Protein AF-F4L090-F1 (afdb_monomer)

Secondary structure (DSSP, 8-state):
-HHHHHHHHHHHTTTSSPPPPHHHHHIIIIIHHHHHHTTPPPPTTEEEEEEEEEEE--S-TTTT--EEEEEEEEEETT-SS-SEEEEEEEETT--PPEEEEEPPTT--HHHHHHHHHHHHT--HHHHHHHHHHHHHHHHHHHH--

Radius of gyration: 14.83 Å; Cα contacts (8 Å, |Δi|>4): 233; chains: 1; bounding box: 40×28×35 Å

Organism: Haliscomenobacter hydrossis (strain ATCC 27775 / DSM 1100 / LMG 10767 / O) (NCBI:txid760192)

Mean predicted aligned error: 6.01 Å

Foldseek 3Di:
DLVVLLVVLLQLVQPFAAAADPVNQCCQQPVVVVCVVVVHDDDPQKDKDWQDKDKDQLDDPVPSKIKIKTWIFIPRPPDPGGNWIWIWIDIPPDPDIGIGTRGRPPYDVVNVVVRVVVVVPDDPSVSVVSSVGSVVSSVVVVVVD

Nearest PDB structures (foldseek):
  5fgw-assembly1_A  TM=7.739E-01  e=6.586E-01  Streptococcus pyogenes
  2f41-assembly2_D  TM=4.281E-01  e=3.287E+00  Bacillus subtilis
  3rcb-assembly1_A  TM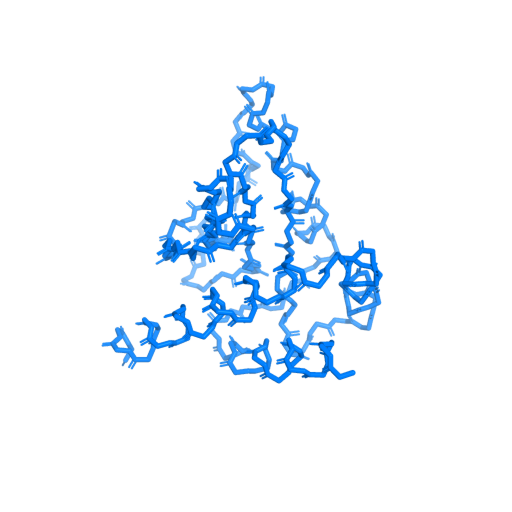=2.776E-01  e=3.287E+00  Actinomadura kijaniata
  3rbv-assembly1_A  TM=2.128E-01  e=3.488E+00  Actinomadura kijaniata

Sequence (145 aa):
MKQIMILVMVMAFGAVYSQTTVEEYNYVTKGYKIQVESGLDMKKGYRLVDLCESSAEGGSALLNRKATMTFKGLYKELDKSPCAVMVIYHETGFLDKMYLCIPHWNSKKEIWDLYAGQLEGMSESVAKSLVWGLSKSASFFAQNN

pLDDT: mean 83.68, std 10.64, range [50.03, 94.69]

Structure (mmCIF, N/CA/C/O backbone):
data_AF-F4L090-F1
#
_entry.id   AF-F4L090-F1
#
loop_
_atom_site.group_PDB
_atom_site.id
_atom_site.type_symbol
_atom_site.label_atom_id
_atom_site.label_alt_id
_atom_site.label_comp_id
_atom_site.label_asym_id
_atom_site.label_entity_id
_atom_site.label_seq_id
_atom_site.pdbx_PDB_ins_code
_atom_site.Cartn_x
_atom_site.Cartn_y
_atom_site.Cartn_z
_atom_site.occupancy
_atom_site.B_iso_or_equiv
_atom_site.auth_seq_id
_atom_site.auth_comp_id
_atom_site.auth_asym_id
_atom_site.auth_atom_id
_atom_site.pdbx_PDB_model_num
ATOM 1 N N . MET A 1 1 ? 14.528 -15.836 1.728 1.00 61.16 1 MET A N 1
ATOM 2 C CA . MET A 1 1 ? 15.260 -14.706 2.354 1.00 61.16 1 MET A CA 1
ATOM 3 C C . MET A 1 1 ? 14.574 -13.355 2.132 1.00 61.16 1 MET A C 1
ATOM 5 O O . MET A 1 1 ? 14.252 -12.718 3.124 1.00 61.16 1 MET A O 1
ATOM 9 N N . LYS A 1 2 ? 14.260 -12.939 0.889 1.00 72.56 2 LYS A N 1
ATOM 10 C CA . LYS A 1 2 ? 13.616 -11.632 0.602 1.00 72.56 2 LYS A CA 1
ATOM 11 C C . LYS A 1 2 ? 12.313 -11.344 1.378 1.00 72.56 2 LYS A C 1
ATOM 13 O O . LYS A 1 2 ? 12.155 -10.251 1.904 1.00 72.56 2 LYS A O 1
ATOM 18 N N . GLN A 1 3 ? 11.419 -12.328 1.519 1.00 73.88 3 GLN A N 1
ATOM 19 C CA . GLN A 1 3 ? 10.150 -12.147 2.243 1.00 73.88 3 GLN A CA 1
ATOM 20 C C . GLN A 1 3 ? 10.331 -11.960 3.757 1.00 73.88 3 GLN A C 1
ATOM 22 O O . GLN A 1 3 ? 9.606 -11.179 4.361 1.00 73.88 3 GLN A O 1
ATOM 27 N N . ILE A 1 4 ? 11.339 -12.606 4.357 1.00 77.06 4 ILE A N 1
ATOM 28 C CA . ILE A 1 4 ? 11.630 -12.473 5.794 1.00 77.06 4 ILE A CA 1
ATOM 29 C C . ILE A 1 4 ? 12.070 -11.037 6.110 1.00 77.06 4 ILE A C 1
ATOM 31 O O . ILE A 1 4 ? 11.597 -10.457 7.081 1.00 77.06 4 ILE A O 1
ATOM 35 N N . MET A 1 5 ? 12.909 -10.425 5.265 1.00 76.81 5 MET A N 1
ATOM 36 C CA . MET A 1 5 ? 13.310 -9.022 5.442 1.00 76.81 5 MET A CA 1
ATOM 37 C C . MET A 1 5 ? 12.130 -8.052 5.332 1.00 76.81 5 MET A C 1
ATOM 39 O O . MET A 1 5 ? 12.026 -7.135 6.140 1.00 76.81 5 MET A O 1
ATOM 43 N N . ILE A 1 6 ? 11.236 -8.255 4.357 1.00 78.81 6 ILE A N 1
ATOM 44 C CA . ILE A 1 6 ? 10.034 -7.420 4.207 1.00 78.81 6 ILE A CA 1
ATOM 45 C C . ILE A 1 6 ? 9.153 -7.545 5.453 1.00 78.81 6 ILE A C 1
ATOM 47 O O . ILE A 1 6 ? 8.736 -6.531 6.000 1.00 78.81 6 ILE A O 1
ATOM 51 N N . LEU A 1 7 ? 8.928 -8.765 5.944 1.00 79.62 7 LEU A N 1
ATOM 52 C CA . LEU A 1 7 ? 8.120 -9.011 7.136 1.00 79.62 7 LEU A CA 1
ATOM 53 C C . LEU A 1 7 ? 8.701 -8.321 8.384 1.00 79.62 7 LEU A C 1
ATOM 55 O O . LEU A 1 7 ? 7.960 -7.679 9.124 1.00 79.62 7 LEU A O 1
ATOM 59 N N . VAL A 1 8 ? 10.022 -8.386 8.584 1.00 79.12 8 VAL A N 1
ATOM 60 C CA . V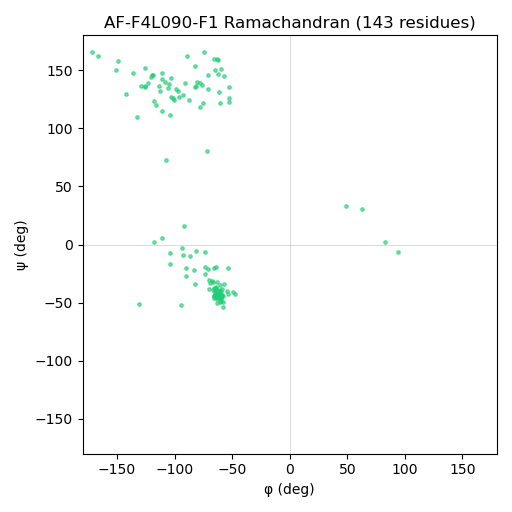AL A 1 8 ? 10.710 -7.666 9.673 1.00 79.12 8 VAL A CA 1
ATOM 61 C C . VAL A 1 8 ? 10.497 -6.155 9.560 1.00 79.12 8 VAL A C 1
ATOM 63 O O . VAL A 1 8 ? 10.173 -5.510 10.555 1.00 79.12 8 VAL A O 1
ATOM 66 N N . MET A 1 9 ? 10.613 -5.595 8.353 1.00 77.69 9 MET A N 1
ATOM 67 C CA . MET A 1 9 ? 10.376 -4.167 8.129 1.00 77.69 9 MET A CA 1
ATOM 68 C C . MET A 1 9 ? 8.918 -3.784 8.394 1.00 77.69 9 MET A C 1
ATOM 70 O O . MET A 1 9 ? 8.672 -2.791 9.063 1.00 77.69 9 MET A O 1
ATOM 74 N N . VAL A 1 10 ? 7.946 -4.581 7.947 1.00 77.12 10 VAL A N 1
ATOM 75 C CA . VAL A 1 10 ? 6.515 -4.331 8.193 1.00 77.12 10 VAL A CA 1
ATOM 76 C C . VAL A 1 10 ? 6.182 -4.340 9.685 1.00 77.12 10 VAL A C 1
ATOM 78 O O . VAL A 1 10 ? 5.430 -3.484 10.147 1.00 77.12 10 VAL A O 1
ATOM 81 N N . MET A 1 11 ? 6.766 -5.254 10.462 1.00 73.94 11 MET A N 1
ATOM 82 C CA . MET A 1 11 ? 6.552 -5.283 11.912 1.00 73.94 11 MET A CA 1
ATOM 83 C C . MET A 1 11 ? 7.074 -4.014 12.603 1.00 73.94 11 MET A C 1
ATOM 85 O O . MET A 1 11 ? 6.434 -3.539 13.539 1.00 73.94 11 MET A O 1
ATOM 89 N N . ALA A 1 12 ? 8.151 -3.400 12.098 1.00 67.88 12 ALA A N 1
ATOM 90 C CA . ALA A 1 12 ? 8.643 -2.114 12.603 1.00 67.88 12 ALA A CA 1
ATOM 91 C C . ALA A 1 12 ? 7.667 -0.939 12.357 1.00 67.88 12 ALA A C 1
ATOM 93 O O . ALA A 1 12 ? 7.720 0.055 13.075 1.00 67.88 12 ALA A O 1
ATOM 94 N N . PHE A 1 13 ? 6.734 -1.059 11.402 1.00 65.69 13 PHE A N 1
ATOM 95 C CA . PHE A 1 13 ? 5.665 -0.076 11.146 1.00 65.69 13 PHE A CA 1
ATOM 96 C C . PHE A 1 13 ? 4.410 -0.273 11.997 1.00 65.69 13 PHE A C 1
ATOM 98 O O . PHE A 1 13 ? 3.505 0.564 11.976 1.00 65.69 13 PHE A O 1
ATOM 105 N N . GLY A 1 14 ? 4.316 -1.392 12.713 1.00 60.88 14 GLY A N 1
ATOM 106 C CA . GLY A 1 14 ? 3.068 -1.867 13.293 1.00 60.88 14 GLY A CA 1
ATOM 107 C C . GLY A 1 14 ? 2.448 -0.960 14.361 1.00 60.88 14 GLY A C 1
ATOM 108 O O . GLY A 1 14 ? 1.261 -1.078 14.619 1.00 60.88 14 GLY A O 1
ATOM 109 N N . ALA A 1 15 ? 3.198 -0.043 14.973 1.00 61.47 15 ALA A N 1
ATOM 110 C CA . ALA A 1 15 ? 2.683 0.785 16.067 1.00 61.47 15 ALA A CA 1
ATOM 111 C C . ALA A 1 15 ? 1.856 2.009 15.614 1.00 61.47 15 ALA A C 1
ATOM 113 O O . ALA A 1 15 ? 1.318 2.719 16.459 1.00 61.47 15 ALA A O 1
ATOM 114 N N . VAL A 1 16 ? 1.771 2.290 14.307 1.00 65.00 16 VAL A N 1
ATOM 115 C CA . VAL A 1 16 ? 1.383 3.629 13.812 1.00 65.00 16 VAL A CA 1
ATOM 116 C C . VAL A 1 16 ? -0.065 3.704 13.295 1.00 65.00 16 VAL A C 1
ATOM 118 O O . VAL A 1 16 ? -0.559 4.792 13.005 1.00 65.00 16 VAL A O 1
ATOM 121 N N . TYR A 1 17 ? -0.789 2.583 13.181 1.00 72.19 17 TYR A N 1
ATOM 122 C CA . TYR A 1 17 ? -2.134 2.565 12.586 1.00 72.19 17 TYR A CA 1
ATOM 123 C C . TYR A 1 17 ? -3.061 1.494 13.176 1.00 72.19 17 TYR A C 1
ATOM 125 O O . TYR A 1 17 ? -2.615 0.534 13.782 1.00 72.19 17 TYR A O 1
ATOM 133 N N . SER A 1 18 ? -4.371 1.696 13.043 1.00 78.81 18 SER A N 1
ATOM 134 C CA . SER A 1 18 ? -5.430 0.806 13.535 1.00 78.81 18 SER A CA 1
ATOM 135 C C . SER A 1 18 ? -5.589 -0.461 12.682 1.00 78.81 18 SER A C 1
ATOM 137 O O . SER A 1 18 ? -5.061 -0.559 11.574 1.00 78.81 18 SER A O 1
ATOM 139 N N . GLN A 1 19 ? -6.312 -1.455 13.212 1.00 84.50 19 GLN A N 1
ATOM 140 C CA . GLN A 1 19 ? -6.510 -2.746 12.551 1.00 84.50 19 GLN A CA 1
ATOM 141 C C . GLN A 1 19 ? -7.220 -2.583 11.201 1.00 84.50 19 GLN A C 1
ATOM 143 O O . GLN A 1 19 ? -8.360 -2.126 11.138 1.00 84.50 19 GLN A O 1
ATOM 148 N N . THR A 1 20 ? -6.562 -3.043 10.140 1.00 88.44 20 THR A N 1
ATOM 149 C CA . THR A 1 20 ? -7.124 -3.074 8.789 1.00 88.44 20 THR A CA 1
ATOM 150 C C . THR A 1 20 ? -8.217 -4.135 8.683 1.00 88.44 20 THR A C 1
ATOM 152 O O . THR A 1 20 ? -8.040 -5.273 9.119 1.00 88.44 20 THR A O 1
ATOM 155 N N . THR A 1 21 ? -9.349 -3.785 8.079 1.00 91.31 21 THR A N 1
ATOM 156 C CA . THR A 1 21 ? -10.402 -4.731 7.683 1.00 91.31 21 THR A CA 1
ATOM 157 C C . THR A 1 21 ? -10.164 -5.271 6.270 1.00 91.31 21 THR A C 1
ATOM 159 O O . THR A 1 21 ? -9.444 -4.675 5.472 1.00 91.31 21 THR A O 1
ATOM 162 N N . VAL A 1 22 ? -10.802 -6.391 5.916 1.00 91.62 22 VAL A N 1
ATOM 163 C CA . VAL A 1 22 ? -10.719 -6.959 4.553 1.00 91.62 22 VAL A CA 1
ATOM 164 C C . VAL A 1 22 ? -11.255 -5.978 3.503 1.00 91.62 22 VAL A C 1
ATOM 166 O O . VAL A 1 22 ? -10.719 -5.881 2.402 1.00 91.62 22 VAL A O 1
ATOM 169 N N . GLU A 1 23 ? -12.285 -5.206 3.848 1.00 92.50 23 GLU A N 1
ATOM 170 C CA . GLU A 1 23 ? -12.842 -4.176 2.972 1.00 92.50 23 GLU A CA 1
ATOM 171 C C . GLU A 1 23 ? -11.841 -3.039 2.720 1.00 92.50 23 GLU A C 1
ATOM 173 O O . GLU A 1 23 ? -11.634 -2.646 1.573 1.00 92.50 23 GLU A O 1
ATOM 178 N N . GLU A 1 24 ? -11.183 -2.542 3.770 1.00 92.94 24 GLU A N 1
ATOM 179 C CA . GLU A 1 24 ? -10.140 -1.514 3.657 1.00 92.94 24 GLU A CA 1
ATOM 180 C C . GLU A 1 24 ? -8.934 -2.029 2.867 1.00 92.94 24 GLU A C 1
ATOM 182 O O . GLU A 1 24 ? -8.450 -1.330 1.978 1.00 92.94 24 GLU A O 1
ATOM 187 N N . TYR A 1 25 ? -8.510 -3.274 3.113 1.00 93.69 25 TYR A N 1
ATOM 188 C CA . TYR A 1 25 ? -7.449 -3.935 2.352 1.00 93.69 25 TYR A CA 1
ATOM 189 C C . TYR A 1 25 ? -7.789 -4.012 0.857 1.00 93.69 25 TYR A C 1
ATOM 191 O O . TYR A 1 25 ? -6.990 -3.619 0.004 1.00 93.69 25 TYR A O 1
ATOM 199 N N . ASN A 1 26 ? -8.991 -4.486 0.516 1.00 94.12 26 ASN A N 1
ATOM 200 C CA . ASN A 1 26 ? -9.445 -4.586 -0.872 1.00 94.12 26 ASN A CA 1
ATOM 201 C C . ASN A 1 26 ? -9.570 -3.210 -1.531 1.00 94.12 26 ASN A C 1
ATOM 203 O O . ASN A 1 26 ? -9.237 -3.047 -2.708 1.00 94.12 26 ASN A O 1
ATOM 207 N N . TYR A 1 27 ? -10.018 -2.207 -0.778 1.00 94.44 27 TYR A N 1
ATOM 208 C CA . TYR A 1 27 ? -10.086 -0.845 -1.273 1.00 94.44 27 TYR A CA 1
ATOM 209 C C . TYR A 1 27 ? -8.691 -0.306 -1.615 1.00 94.44 27 TYR A C 1
ATOM 211 O O . TYR A 1 27 ? -8.492 0.131 -2.742 1.00 94.44 27 TYR A O 1
ATOM 219 N N . VAL A 1 28 ? -7.695 -0.402 -0.728 1.00 94.69 28 VAL A N 1
ATOM 220 C CA . VAL A 1 28 ? -6.357 0.155 -1.018 1.00 94.69 28 VAL A CA 1
ATOM 221 C C . VAL A 1 28 ? -5.553 -0.652 -2.042 1.00 94.69 28 VAL A C 1
ATOM 223 O O . VAL A 1 28 ? -4.691 -0.097 -2.713 1.00 94.69 28 VAL A O 1
ATOM 226 N N . THR A 1 29 ? -5.821 -1.950 -2.200 1.00 94.19 29 THR A N 1
ATOM 227 C CA . THR A 1 29 ? -5.091 -2.796 -3.165 1.00 94.19 29 THR A CA 1
ATOM 228 C C . THR A 1 29 ? -5.724 -2.834 -4.554 1.00 94.19 29 THR A C 1
ATOM 230 O O . THR A 1 29 ? -5.019 -3.060 -5.535 1.00 94.19 29 THR A O 1
ATOM 233 N N . LYS A 1 30 ? -7.043 -2.627 -4.664 1.00 92.75 30 LYS A N 1
ATOM 234 C CA . LYS A 1 30 ? -7.787 -2.734 -5.933 1.00 92.75 30 LYS A CA 1
ATOM 235 C C . LYS A 1 30 ? -8.677 -1.522 -6.185 1.00 92.75 30 LYS A C 1
ATOM 237 O O . LYS A 1 30 ? -8.599 -0.911 -7.247 1.00 92.75 30 LYS A O 1
ATOM 242 N N . GLY A 1 31 ? -9.505 -1.163 -5.204 1.00 92.38 31 GLY A N 1
ATOM 243 C CA . GLY A 1 31 ? -10.500 -0.094 -5.339 1.00 92.38 31 GLY A CA 1
ATOM 244 C C . GLY A 1 31 ? -9.894 1.273 -5.665 1.00 92.38 31 GLY A C 1
ATOM 245 O O . GLY A 1 31 ? -10.407 1.975 -6.528 1.00 92.38 31 GLY A O 1
ATOM 246 N N . TYR A 1 32 ? -8.769 1.624 -5.040 1.00 93.62 32 TYR A N 1
ATOM 247 C CA . TYR A 1 32 ? -8.106 2.908 -5.244 1.00 93.62 32 TYR A CA 1
ATOM 248 C C . TYR A 1 32 ? -7.584 3.077 -6.675 1.00 93.62 32 TYR A C 1
ATOM 250 O O . TYR A 1 32 ? -7.723 4.157 -7.245 1.00 93.62 32 TYR A O 1
ATOM 258 N N . LYS A 1 33 ? -7.048 2.009 -7.288 1.00 92.31 33 LYS A N 1
ATOM 259 C CA . LYS A 1 33 ? -6.638 2.026 -8.701 1.00 92.31 33 LYS A CA 1
ATOM 260 C C . LYS A 1 33 ? -7.827 2.388 -9.594 1.00 92.31 33 LYS A C 1
ATOM 262 O O . LYS A 1 33 ? -7.760 3.371 -10.322 1.00 92.31 33 LYS A O 1
ATOM 267 N N . ILE A 1 34 ? -8.932 1.650 -9.452 1.00 91.81 34 ILE A N 1
ATOM 268 C CA . ILE A 1 34 ? -10.166 1.867 -10.226 1.00 91.81 34 ILE A CA 1
ATOM 269 C C . ILE A 1 34 ? -10.687 3.289 -10.025 1.00 91.81 34 ILE A C 1
ATOM 271 O O . ILE A 1 34 ? -11.061 3.951 -10.990 1.00 91.81 34 ILE A O 1
ATOM 275 N N . GLN A 1 35 ? -10.697 3.762 -8.779 1.00 91.44 35 GLN A N 1
ATOM 276 C CA . GLN A 1 35 ? -11.174 5.094 -8.440 1.00 91.44 35 GLN A CA 1
ATOM 277 C C . GLN A 1 35 ? -10.365 6.182 -9.158 1.00 91.44 35 GLN A C 1
ATOM 279 O O . GLN A 1 35 ? -10.955 7.065 -9.775 1.00 91.44 35 GLN A O 1
ATOM 284 N N . VAL A 1 36 ? -9.031 6.103 -9.109 1.00 90.19 36 VAL A N 1
ATOM 285 C CA . VAL A 1 36 ? -8.143 7.071 -9.770 1.00 90.19 36 VAL A CA 1
ATOM 286 C C . VAL A 1 36 ? -8.284 7.002 -11.290 1.00 90.19 36 VAL A C 1
ATOM 288 O O . VAL A 1 36 ? -8.389 8.040 -11.935 1.00 90.19 36 VAL A O 1
ATOM 291 N N . GLU A 1 37 ? -8.320 5.800 -11.864 1.00 89.56 37 GLU A N 1
ATOM 292 C CA . GLU A 1 37 ? -8.434 5.602 -13.316 1.00 89.56 37 GLU A CA 1
ATOM 293 C C . GLU A 1 37 ? -9.789 6.053 -13.873 1.00 89.56 37 GLU A C 1
ATOM 295 O O . GLU A 1 37 ? -9.863 6.526 -15.004 1.00 89.56 37 GLU A O 1
ATOM 300 N N . SER A 1 38 ? -10.850 5.947 -13.073 1.00 92.31 38 SER A N 1
ATOM 301 C CA . SER A 1 38 ? -12.215 6.318 -13.468 1.00 92.31 38 SER A CA 1
ATOM 302 C C . SER A 1 38 ? -12.587 7.757 -13.095 1.00 92.31 38 SER A C 1
ATOM 304 O O . SER A 1 38 ? -13.701 8.185 -13.389 1.00 92.31 38 SER A O 1
ATOM 306 N N . GLY A 1 39 ? -11.700 8.497 -12.418 1.00 91.19 39 GLY A N 1
ATOM 307 C CA . GLY A 1 39 ? -11.989 9.850 -11.930 1.00 91.19 39 GLY A CA 1
ATOM 308 C C . GLY A 1 39 ? -13.120 9.905 -10.895 1.00 91.19 39 GLY A C 1
ATOM 309 O O . GLY A 1 39 ? -13.858 10.884 -10.850 1.00 91.19 39 GLY A O 1
ATOM 310 N N . LEU A 1 40 ? -13.287 8.843 -10.100 1.00 89.88 40 LEU A N 1
ATOM 311 C CA . LEU A 1 40 ? -14.325 8.755 -9.072 1.00 89.88 40 LEU A CA 1
ATOM 312 C C . LEU A 1 40 ? -13.899 9.460 -7.779 1.00 89.88 40 LEU A C 1
ATOM 314 O O . LEU A 1 40 ? -12.715 9.529 -7.432 1.00 89.88 40 LEU A O 1
ATOM 318 N N . ASP A 1 41 ? -14.894 9.913 -7.020 1.00 90.06 41 ASP A N 1
ATOM 319 C CA . ASP A 1 41 ? -14.679 10.481 -5.694 1.00 90.06 41 ASP A CA 1
ATOM 320 C C . ASP A 1 41 ? -14.153 9.444 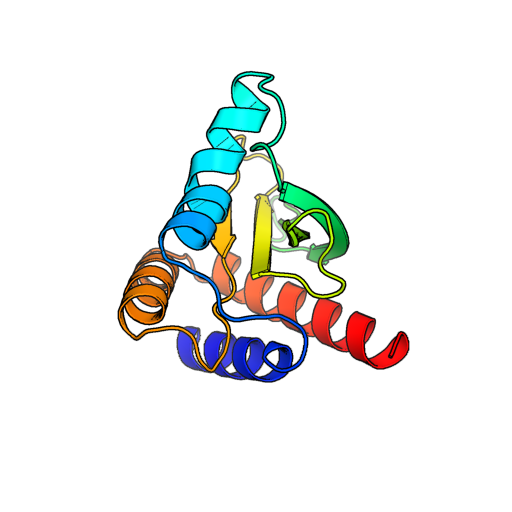-4.694 1.00 90.06 41 ASP A C 1
ATOM 322 O O . ASP A 1 41 ? -14.309 8.228 -4.849 1.00 90.06 41 ASP A O 1
ATOM 326 N N . MET A 1 42 ? -13.537 9.948 -3.623 1.00 88.81 42 MET A N 1
ATOM 327 C CA . MET A 1 42 ? -13.120 9.128 -2.489 1.00 88.81 42 MET A CA 1
ATOM 328 C C . MET A 1 42 ? -14.300 8.371 -1.882 1.00 88.81 42 MET A C 1
ATOM 330 O O . MET A 1 42 ? -15.414 8.887 -1.772 1.00 88.81 42 MET A O 1
ATOM 334 N N . LYS A 1 43 ? -14.029 7.148 -1.413 1.00 87.31 43 LYS A N 1
ATOM 335 C CA . LYS A 1 43 ? -15.000 6.369 -0.644 1.00 87.31 43 LYS A CA 1
ATOM 336 C C . LYS A 1 43 ? -15.518 7.209 0.532 1.00 87.31 43 LYS A C 1
ATOM 338 O O . LYS A 1 43 ? -14.734 7.651 1.368 1.00 87.31 43 LYS A O 1
ATOM 343 N N . LYS A 1 44 ? -16.838 7.405 0.607 1.00 90.69 44 LYS A N 1
ATOM 344 C CA . LYS A 1 44 ? -17.491 8.213 1.650 1.00 90.69 44 LYS A CA 1
ATOM 345 C C . LYS A 1 44 ? -17.075 7.759 3.055 1.00 90.69 44 LYS A C 1
ATOM 347 O O . LYS A 1 44 ? -17.070 6.559 3.331 1.00 90.69 44 LYS A O 1
ATOM 352 N N . GLY A 1 45 ? -16.772 8.710 3.941 1.00 91.81 45 GLY A N 1
ATOM 353 C CA . GLY A 1 45 ? -16.322 8.423 5.304 1.00 91.81 45 GLY A CA 1
ATOM 354 C C . GLY A 1 45 ? -14.828 8.112 5.412 1.00 91.81 45 GLY A C 1
ATOM 355 O O . GLY A 1 45 ? -14.352 7.841 6.515 1.00 91.81 45 GLY A O 1
ATOM 356 N N . TYR A 1 46 ? -14.085 8.165 4.302 1.00 93.81 46 TYR A N 1
ATOM 357 C CA . TYR A 1 46 ? -12.647 7.937 4.258 1.00 93.81 46 TYR A CA 1
ATOM 358 C C . TYR A 1 46 ? -11.901 9.096 3.598 1.00 93.81 46 TYR A C 1
ATOM 360 O O . TYR A 1 46 ? -12.398 9.774 2.702 1.00 93.81 46 TYR A O 1
ATOM 368 N N . ARG A 1 47 ? -10.644 9.266 4.004 1.00 93.50 47 ARG A N 1
ATOM 369 C CA . ARG A 1 47 ? -9.686 10.196 3.402 1.00 93.50 47 ARG A CA 1
ATOM 370 C C . ARG A 1 47 ? -8.329 9.519 3.234 1.00 93.50 47 ARG A C 1
ATOM 372 O O . ARG 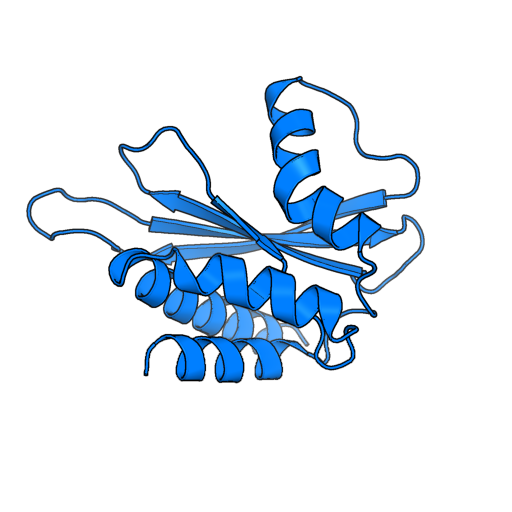A 1 47 ? -7.944 8.679 4.047 1.00 93.50 47 ARG A O 1
ATOM 379 N N . LEU A 1 48 ? -7.600 9.901 2.191 1.00 93.00 48 LEU A N 1
ATOM 380 C CA . LEU A 1 48 ? -6.213 9.489 1.981 1.00 93.00 48 LEU A CA 1
ATOM 381 C C . LEU A 1 48 ? -5.278 10.644 2.309 1.00 93.00 48 LEU A C 1
ATOM 383 O O . LEU A 1 48 ? -5.549 11.786 1.947 1.00 93.00 48 LEU A O 1
ATOM 387 N N . VAL A 1 49 ? -4.181 10.329 2.987 1.00 92.06 49 VAL A N 1
ATOM 388 C CA . VAL A 1 49 ? -3.129 11.293 3.314 1.00 92.06 49 VAL A CA 1
ATOM 389 C C . VAL A 1 49 ? -1.800 10.766 2.823 1.00 92.06 49 VAL A C 1
ATOM 391 O O . VAL A 1 49 ? -1.476 9.597 3.035 1.00 92.06 49 VAL A O 1
ATOM 394 N N . ASP A 1 50 ? -1.028 11.643 2.200 1.00 91.69 50 ASP A N 1
ATOM 395 C CA . ASP A 1 50 ? 0.323 11.336 1.755 1.00 91.69 50 ASP A CA 1
ATOM 396 C C . ASP A 1 50 ? 1.255 11.326 2.957 1.00 91.69 50 ASP A C 1
ATOM 398 O O . ASP A 1 50 ? 1.337 12.299 3.703 1.00 91.69 50 ASP A 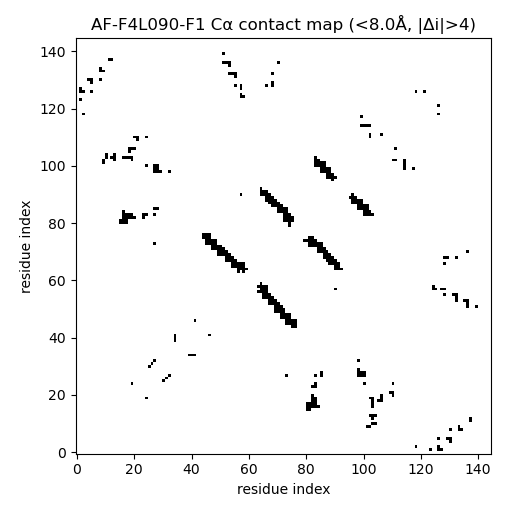O 1
ATOM 402 N N . LEU A 1 51 ? 1.913 10.190 3.169 1.00 87.81 51 LEU A N 1
ATOM 403 C CA . LEU A 1 51 ? 2.781 9.985 4.320 1.00 87.81 51 LEU A CA 1
ATOM 404 C C . LEU A 1 51 ? 4.231 10.297 3.964 1.00 87.81 51 LEU A C 1
ATOM 406 O O . LEU A 1 51 ? 4.893 11.063 4.654 1.00 87.81 51 LEU A O 1
ATOM 410 N N . CYS A 1 52 ? 4.720 9.698 2.880 1.00 86.94 52 CYS A N 1
ATOM 411 C CA . CYS A 1 52 ? 6.042 9.971 2.336 1.00 86.94 52 CYS A CA 1
ATOM 412 C C . CYS A 1 52 ? 6.180 9.389 0.927 1.00 86.94 52 CYS A C 1
ATOM 414 O O . CYS A 1 52 ? 5.461 8.465 0.539 1.00 86.94 52 CYS A O 1
ATOM 416 N N . GLU A 1 53 ? 7.178 9.867 0.197 1.00 87.69 53 GLU A N 1
ATOM 417 C CA . GLU A 1 53 ? 7.607 9.291 -1.070 1.00 87.69 53 GLU A CA 1
ATOM 418 C C . GLU A 1 53 ? 9.089 8.925 -0.989 1.00 87.69 53 GLU A C 1
ATOM 420 O O . GLU A 1 53 ? 9.900 9.654 -0.417 1.00 87.69 53 GLU A O 1
ATOM 425 N N . SER A 1 54 ? 9.447 7.774 -1.547 1.00 83.19 54 SER A N 1
ATOM 426 C CA . SER A 1 54 ? 10.828 7.328 -1.661 1.00 83.19 54 SER A CA 1
ATOM 427 C C . SER A 1 54 ? 11.109 6.926 -3.097 1.00 83.19 54 SER A C 1
ATOM 429 O O . SER A 1 54 ? 10.314 6.238 -3.730 1.00 83.19 54 SER A O 1
ATOM 431 N N . SER A 1 55 ? 12.262 7.340 -3.603 1.00 79.94 55 SER A N 1
ATOM 432 C CA . SER A 1 55 ? 12.770 6.911 -4.900 1.00 79.94 55 SER A CA 1
ATOM 433 C C . SER A 1 55 ? 14.026 6.077 -4.687 1.00 79.94 55 SER A C 1
ATOM 435 O O . SER A 1 55 ? 14.895 6.427 -3.885 1.00 79.94 55 SER A O 1
ATOM 437 N N . ALA A 1 56 ? 14.118 4.969 -5.407 1.00 68.69 56 ALA A N 1
ATOM 438 C CA . ALA A 1 56 ? 15.309 4.150 -5.519 1.00 68.69 56 ALA A CA 1
ATOM 439 C C . ALA A 1 56 ? 15.720 4.078 -6.988 1.00 68.69 56 ALA A C 1
ATOM 441 O O . ALA A 1 56 ? 14.876 3.972 -7.882 1.00 68.69 56 ALA A O 1
ATOM 442 N N . GLU A 1 57 ? 17.022 4.064 -7.248 1.00 65.88 57 GLU A N 1
ATOM 443 C CA . GLU A 1 57 ? 17.549 3.594 -8.528 1.00 65.88 57 GLU A CA 1
ATOM 444 C C . GLU A 1 57 ? 17.374 2.071 -8.557 1.00 65.88 57 GLU A C 1
ATOM 446 O O . GLU A 1 57 ? 18.232 1.291 -8.157 1.00 65.88 57 GLU A O 1
ATOM 451 N N . GLY A 1 58 ? 16.150 1.658 -8.876 1.00 53.22 58 GLY A N 1
ATOM 452 C CA . GLY A 1 58 ? 15.691 0.279 -8.854 1.00 53.22 58 GLY A CA 1
ATOM 453 C C . GLY A 1 58 ? 15.525 -0.211 -10.276 1.00 53.22 58 GLY A C 1
ATOM 454 O O . GLY A 1 58 ? 14.407 -0.324 -10.761 1.00 53.22 58 GLY A O 1
ATOM 455 N N . GLY A 1 59 ? 16.640 -0.450 -10.954 1.00 54.38 59 GLY A N 1
ATOM 456 C CA . GLY A 1 59 ? 16.642 -0.966 -12.311 1.00 54.38 59 GLY A CA 1
ATOM 457 C C . GLY A 1 59 ? 18.040 -1.338 -12.767 1.00 54.38 59 GLY A C 1
ATOM 458 O O . GLY A 1 59 ? 19.032 -0.969 -12.144 1.00 54.38 59 GLY A O 1
ATOM 459 N N . SER A 1 60 ? 18.125 -2.090 -13.865 1.00 50.03 60 SER A N 1
ATOM 460 C CA . SER A 1 60 ? 19.407 -2.335 -14.528 1.00 50.03 60 SER A CA 1
ATOM 461 C C . SER A 1 60 ? 20.097 -0.996 -14.800 1.00 50.03 60 SER A C 1
ATOM 463 O O . SER A 1 60 ? 19.498 -0.129 -15.441 1.00 50.03 60 SER A O 1
ATOM 465 N N . ALA A 1 61 ? 21.348 -0.839 -14.353 1.00 51.34 61 ALA A N 1
ATOM 466 C CA . ALA A 1 61 ? 22.168 0.353 -14.601 1.00 51.34 61 ALA A CA 1
ATOM 467 C C . ALA A 1 61 ? 22.276 0.698 -16.101 1.00 51.34 61 ALA A C 1
ATOM 469 O O . ALA A 1 61 ? 22.541 1.836 -16.466 1.00 51.34 61 ALA A O 1
ATOM 470 N N . LEU A 1 62 ? 22.007 -0.277 -16.976 1.00 51.06 62 LEU A N 1
ATOM 471 C CA . LEU A 1 62 ? 21.978 -0.113 -18.428 1.00 51.06 62 LEU A CA 1
ATOM 472 C C . LEU A 1 62 ? 20.747 0.654 -18.947 1.00 51.06 62 LEU A C 1
ATOM 474 O O . LEU A 1 62 ? 20.773 1.127 -20.077 1.00 51.06 62 LEU A O 1
ATOM 478 N N . LEU A 1 63 ? 19.663 0.752 -18.167 1.00 60.38 63 LEU A N 1
ATOM 479 C CA . LEU A 1 63 ? 18.371 1.291 -18.620 1.00 60.38 63 LEU A CA 1
ATOM 480 C C . LEU A 1 63 ? 17.913 2.552 -17.867 1.00 60.38 63 LEU A C 1
ATOM 482 O O . LEU A 1 63 ? 16.824 3.041 -18.154 1.00 60.38 63 LEU A O 1
ATOM 486 N N . ASN A 1 64 ? 18.702 3.079 -16.918 1.00 65.56 64 ASN A N 1
ATOM 487 C CA . ASN A 1 64 ? 18.380 4.285 -16.132 1.00 65.56 64 ASN A CA 1
ATOM 488 C C . ASN A 1 64 ? 16.966 4.286 -15.510 1.00 65.56 64 ASN A C 1
ATOM 490 O O . ASN A 1 64 ? 16.324 5.333 -15.393 1.00 65.56 64 ASN A O 1
ATOM 494 N N . ARG A 1 65 ? 16.451 3.114 -15.119 1.00 74.62 65 ARG A N 1
ATOM 495 C CA . ARG A 1 65 ? 15.105 3.006 -14.543 1.00 74.62 65 ARG A CA 1
ATOM 496 C C . ARG A 1 65 ? 15.115 3.375 -13.064 1.00 74.62 65 ARG A C 1
ATOM 498 O O . ARG A 1 65 ? 15.983 2.942 -12.306 1.00 74.62 65 ARG A O 1
ATOM 505 N N . LYS A 1 66 ? 14.120 4.158 -12.655 1.00 81.81 66 LYS A N 1
ATOM 506 C CA . LYS A 1 66 ? 13.885 4.564 -11.268 1.00 81.81 66 LYS A CA 1
ATOM 507 C C . LYS A 1 66 ? 12.600 3.926 -10.762 1.00 81.81 66 LYS A C 1
ATOM 509 O O . LYS A 1 66 ? 11.560 3.992 -11.419 1.00 81.81 66 LYS A O 1
ATOM 514 N N . ALA A 1 67 ? 12.680 3.338 -9.579 1.00 85.88 67 ALA A N 1
ATOM 515 C CA . ALA A 1 67 ? 11.536 2.834 -8.847 1.00 85.88 67 ALA A CA 1
ATOM 516 C C . ALA A 1 67 ? 11.101 3.893 -7.834 1.00 85.88 67 ALA A C 1
ATOM 518 O O . ALA A 1 67 ? 11.903 4.358 -7.025 1.00 85.88 67 ALA A O 1
ATOM 519 N N . THR A 1 68 ? 9.831 4.261 -7.871 1.00 88.88 68 THR A N 1
ATOM 520 C CA . THR A 1 68 ? 9.206 5.190 -6.932 1.00 88.88 68 THR A CA 1
ATOM 521 C C . THR A 1 68 ? 8.228 4.433 -6.049 1.00 88.88 68 THR A C 1
ATOM 523 O O . THR A 1 68 ? 7.573 3.479 -6.479 1.00 88.88 68 THR A O 1
ATOM 526 N N . MET A 1 69 ? 8.182 4.828 -4.783 1.00 90.25 69 MET A N 1
ATOM 527 C CA . MET A 1 69 ? 7.324 4.252 -3.763 1.00 90.25 69 MET A CA 1
ATOM 528 C C . MET A 1 69 ? 6.637 5.370 -3.001 1.00 90.25 69 MET A C 1
ATOM 530 O O . MET A 1 69 ? 7.272 6.074 -2.215 1.00 90.25 69 MET A O 1
ATOM 534 N N . THR A 1 70 ? 5.336 5.505 -3.211 1.00 92.12 70 THR A N 1
ATOM 535 C CA . THR A 1 70 ? 4.511 6.479 -2.498 1.00 92.12 70 THR A CA 1
ATOM 536 C C . THR A 1 70 ? 3.736 5.762 -1.404 1.00 92.12 70 THR A C 1
ATOM 538 O O . THR A 1 70 ? 3.022 4.794 -1.667 1.00 92.12 70 THR A O 1
ATOM 541 N N . PHE A 1 71 ? 3.862 6.247 -0.175 1.00 91.50 71 PHE A N 1
ATOM 542 C CA . PHE A 1 71 ? 3.152 5.737 0.988 1.00 91.50 71 PHE A CA 1
ATOM 543 C C . PHE A 1 71 ? 1.978 6.661 1.285 1.00 91.50 71 PHE A C 1
ATOM 545 O O . PHE A 1 71 ? 2.163 7.865 1.477 1.00 91.50 71 PHE A O 1
ATOM 552 N N . LYS A 1 72 ? 0.770 6.100 1.340 1.00 92.94 72 LYS A N 1
ATOM 553 C CA . LYS A 1 72 ? -0.450 6.829 1.691 1.00 92.94 72 LYS A CA 1
ATOM 554 C C . LYS A 1 72 ? -1.162 6.133 2.842 1.00 92.94 72 LYS A C 1
ATOM 556 O O . LYS A 1 72 ? -1.304 4.914 2.842 1.00 92.94 72 LYS A O 1
ATOM 561 N N . GLY A 1 73 ? -1.630 6.898 3.815 1.00 92.00 73 GLY A N 1
ATOM 562 C CA . GLY A 1 73 ? -2.459 6.400 4.905 1.00 92.00 73 GLY A CA 1
ATOM 563 C C . GLY A 1 73 ? -3.927 6.550 4.542 1.00 92.00 73 GLY A C 1
ATOM 564 O O . GLY A 1 73 ? -4.355 7.641 4.166 1.00 92.00 73 GLY A O 1
ATOM 565 N N . LEU A 1 74 ? -4.697 5.473 4.663 1.00 93.25 74 LEU A N 1
ATOM 566 C CA . LEU A 1 74 ? -6.153 5.520 4.609 1.00 93.25 74 LEU A CA 1
ATOM 567 C C . LEU A 1 74 ? -6.681 5.798 6.011 1.00 93.25 74 LEU A C 1
ATOM 569 O O . LEU A 1 74 ? -6.402 5.033 6.927 1.00 93.25 74 LEU A O 1
ATOM 573 N N . TYR A 1 75 ? -7.473 6.846 6.176 1.00 93.31 75 TYR A N 1
ATOM 574 C CA . TYR A 1 75 ? -8.087 7.221 7.446 1.00 93.31 75 TYR A CA 1
ATOM 575 C C . TYR A 1 75 ? -9.598 7.197 7.293 1.00 93.31 75 TYR A C 1
ATOM 577 O O . TYR A 1 75 ? -10.117 7.592 6.248 1.00 93.31 75 TYR A O 1
ATOM 585 N N . LYS A 1 76 ? -10.306 6.813 8.352 1.00 92.44 76 LYS A N 1
ATOM 586 C CA . LYS A 1 76 ? -11.708 7.214 8.496 1.00 92.44 76 LYS A CA 1
ATOM 587 C C . LYS A 1 76 ? -11.731 8.712 8.799 1.00 92.44 76 LYS A C 1
ATOM 589 O O . LYS A 1 76 ? -10.806 9.214 9.434 1.00 92.44 76 LYS A O 1
ATOM 594 N N . GLU A 1 77 ? -12.733 9.439 8.313 1.00 87.25 77 GLU A N 1
ATOM 595 C CA . GLU A 1 77 ? -12.743 10.916 8.303 1.00 87.25 77 GLU A CA 1
ATOM 596 C C . GLU A 1 77 ? -12.343 11.552 9.643 1.00 87.25 77 GLU A C 1
ATOM 598 O O . GLU A 1 77 ? -11.529 12.477 9.661 1.00 87.25 77 GLU A O 1
ATOM 603 N N . LEU A 1 78 ? -12.852 11.011 10.752 1.00 86.50 78 LEU A N 1
ATOM 604 C CA . LEU A 1 78 ? -12.646 11.539 12.104 1.00 86.50 78 LEU A CA 1
ATOM 605 C C . LEU A 1 78 ? -11.453 10.918 12.846 1.00 86.50 78 L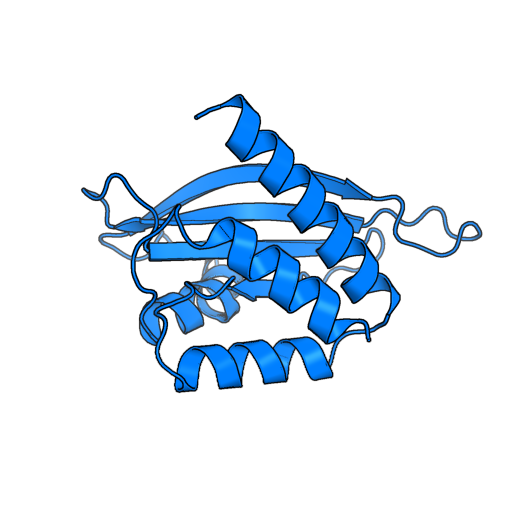EU A C 1
ATOM 607 O O . LEU A 1 78 ? -11.076 11.399 13.916 1.00 86.50 78 LEU A O 1
ATOM 611 N N . ASP A 1 79 ? -10.846 9.869 12.293 1.00 86.50 79 ASP A N 1
ATOM 612 C CA . ASP A 1 79 ? -9.787 9.134 12.973 1.00 86.50 79 ASP A CA 1
ATOM 613 C C . ASP A 1 79 ? -8.449 9.866 12.838 1.00 86.50 79 ASP A C 1
ATOM 615 O O . ASP A 1 79 ? -8.091 10.399 11.782 1.00 86.50 79 ASP A O 1
ATO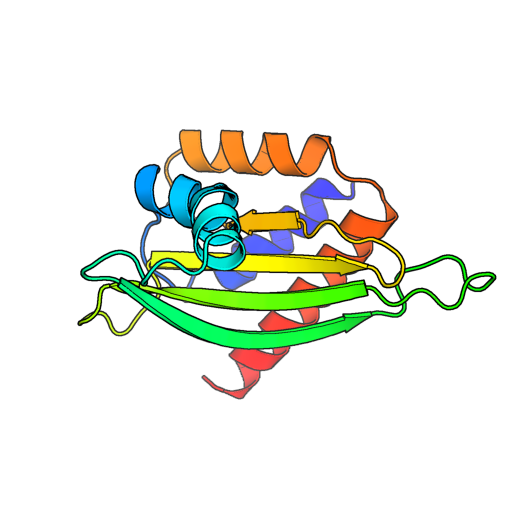M 619 N N . LYS A 1 80 ? -7.675 9.866 13.927 1.00 85.00 80 LYS A N 1
ATOM 620 C CA . LYS A 1 80 ? -6.323 10.446 13.966 1.00 85.00 80 LYS A CA 1
ATOM 621 C C . LYS A 1 80 ? -5.251 9.498 13.439 1.00 85.00 80 LYS A C 1
ATOM 623 O O . LYS A 1 80 ? -4.195 9.958 13.017 1.00 85.00 80 LYS A O 1
ATOM 628 N N . SER A 1 81 ? -5.527 8.199 13.441 1.00 85.56 81 SER A N 1
ATOM 629 C CA . SER A 1 81 ? -4.609 7.152 12.992 1.00 85.56 81 SER A CA 1
ATOM 630 C C . SER A 1 81 ? -5.127 6.515 11.700 1.00 85.56 81 SER A C 1
ATOM 632 O O . SER A 1 81 ? -6.345 6.420 11.527 1.00 85.56 81 SER A O 1
ATOM 634 N N . PRO A 1 82 ? -4.245 6.058 10.791 1.00 90.50 82 PRO A N 1
ATOM 635 C CA . PRO A 1 82 ? -4.691 5.319 9.618 1.00 90.50 82 PRO A CA 1
ATOM 636 C C . PRO A 1 82 ? -5.385 4.010 10.027 1.00 90.50 82 PRO A C 1
ATOM 638 O O . PRO A 1 82 ? -5.150 3.482 11.110 1.00 90.50 82 PRO A O 1
ATOM 641 N N . CYS A 1 83 ? -6.212 3.457 9.150 1.00 90.38 83 CYS A N 1
ATOM 642 C CA . CYS A 1 83 ? -6.744 2.089 9.201 1.00 90.38 83 CYS A CA 1
ATOM 643 C C . CYS A 1 83 ? -6.050 1.157 8.200 1.00 90.38 83 CYS A C 1
ATOM 645 O O . CYS A 1 83 ? -6.097 -0.062 8.340 1.00 90.38 83 CYS A O 1
ATOM 647 N N . ALA A 1 84 ? -5.344 1.720 7.217 1.00 90.69 84 ALA A N 1
ATOM 648 C CA . ALA A 1 84 ? -4.463 0.985 6.323 1.00 90.69 84 ALA A CA 1
ATOM 649 C C . ALA A 1 84 ? -3.324 1.892 5.849 1.00 90.69 84 ALA A C 1
ATOM 651 O O . ALA A 1 84 ? -3.506 3.103 5.702 1.00 90.69 84 ALA A O 1
ATOM 652 N N . VAL A 1 85 ? -2.167 1.299 5.565 1.00 91.38 85 VAL A N 1
ATOM 653 C CA . VAL A 1 85 ? -1.069 1.978 4.872 1.00 91.38 85 VAL A CA 1
ATOM 654 C C . VAL A 1 85 ? -0.938 1.364 3.488 1.00 91.38 85 VAL A C 1
ATOM 656 O O . VAL A 1 85 ? -0.615 0.188 3.339 1.00 91.38 85 VAL A O 1
ATOM 659 N N . MET A 1 86 ? -1.213 2.170 2.472 1.00 93.62 86 MET A N 1
ATOM 660 C CA . MET A 1 86 ? -1.075 1.815 1.071 1.00 93.62 86 MET A CA 1
ATOM 661 C C . MET A 1 86 ? 0.319 2.180 0.574 1.00 93.62 86 MET A C 1
ATOM 663 O O . MET A 1 86 ? 0.826 3.267 0.852 1.00 93.62 86 MET A O 1
ATOM 667 N N . VAL A 1 87 ? 0.902 1.296 -0.224 1.00 93.25 87 VAL A N 1
ATOM 668 C CA . VAL A 1 87 ? 2.142 1.537 -0.952 1.00 93.25 87 VAL A CA 1
ATOM 669 C C . VAL A 1 87 ? 1.856 1.443 -2.435 1.00 93.25 87 VAL A C 1
ATOM 671 O O . VAL A 1 87 ? 1.363 0.423 -2.916 1.00 93.25 87 VAL A O 1
ATOM 674 N N . ILE A 1 88 ? 2.183 2.510 -3.151 1.00 93.44 88 ILE A N 1
ATOM 675 C CA . ILE A 1 88 ? 2.098 2.578 -4.602 1.00 93.44 88 ILE A CA 1
ATOM 676 C C . ILE A 1 88 ? 3.518 2.449 -5.133 1.00 93.44 88 ILE A C 1
ATOM 678 O O . ILE A 1 88 ? 4.339 3.339 -4.926 1.00 93.44 88 ILE A O 1
ATOM 682 N N . TYR A 1 89 ? 3.805 1.334 -5.793 1.00 91.44 89 TYR A N 1
ATOM 683 C CA . TYR A 1 89 ? 5.064 1.107 -6.488 1.00 91.44 89 TYR A CA 1
ATOM 684 C C . TYR A 1 89 ? 4.900 1.420 -7.974 1.00 91.44 89 TYR A C 1
ATOM 686 O O . TYR A 1 89 ? 3.962 0.943 -8.620 1.00 91.44 89 TYR A O 1
ATOM 694 N N .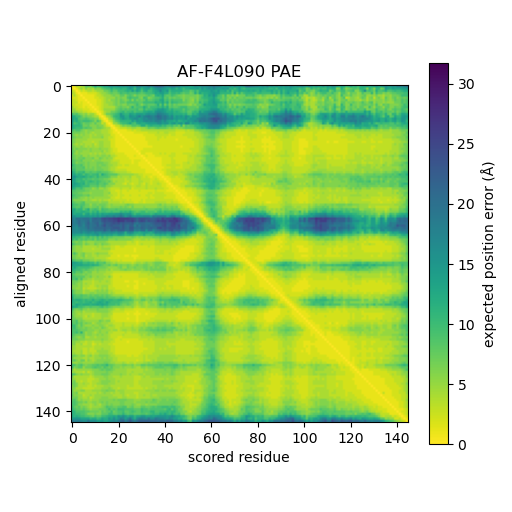 HIS A 1 90 ? 5.837 2.191 -8.520 1.00 90.38 90 HIS A N 1
ATOM 695 C CA . HIS A 1 90 ? 5.886 2.521 -9.940 1.00 90.38 90 HIS A CA 1
ATOM 696 C C . HIS A 1 90 ? 7.332 2.560 -10.438 1.00 90.38 90 HIS A C 1
ATOM 698 O O . HIS A 1 90 ? 8.181 3.218 -9.838 1.00 90.38 90 HIS A O 1
ATOM 704 N N . GLU A 1 91 ? 7.616 1.864 -11.536 1.00 87.31 91 GLU A N 1
ATOM 705 C CA . GLU A 1 91 ? 8.924 1.871 -12.197 1.00 87.31 91 GLU A CA 1
ATOM 706 C C . GLU A 1 91 ? 8.849 2.694 -13.487 1.00 87.31 91 GLU A C 1
ATOM 708 O O . GLU A 1 91 ? 7.921 2.551 -14.288 1.00 87.31 91 GLU A O 1
ATOM 713 N N . THR A 1 92 ? 9.837 3.562 -13.711 1.00 83.94 92 THR A N 1
ATOM 714 C CA . THR A 1 92 ? 9.884 4.381 -14.930 1.00 83.94 92 THR A CA 1
ATOM 715 C C . THR A 1 92 ? 9.983 3.491 -16.167 1.00 83.94 92 THR A C 1
ATOM 717 O O . THR A 1 92 ? 10.818 2.590 -16.235 1.00 83.94 92 THR A O 1
ATOM 720 N N . GLY A 1 93 ? 9.137 3.764 -17.161 1.00 79.12 93 GLY A N 1
ATOM 721 C CA . GLY A 1 93 ? 9.026 2.954 -18.377 1.00 79.12 93 GLY A CA 1
ATOM 722 C C . GLY A 1 93 ? 7.932 1.883 -18.326 1.00 79.12 93 GLY A C 1
ATOM 723 O O . GLY A 1 93 ? 7.648 1.284 -19.359 1.00 79.12 93 GLY A O 1
ATOM 724 N N . PHE A 1 94 ? 7.277 1.684 -17.179 1.00 80.94 94 PHE A N 1
ATOM 725 C CA . PHE A 1 94 ? 6.058 0.883 -17.068 1.00 80.94 94 PHE A CA 1
ATOM 726 C C . PHE A 1 94 ? 4.848 1.784 -16.817 1.00 80.94 94 PHE A C 1
ATOM 728 O O . PHE A 1 94 ? 4.932 2.767 -16.081 1.00 80.94 94 PHE A O 1
ATOM 735 N N . LEU A 1 95 ? 3.720 1.466 -17.453 1.00 78.88 95 LEU A N 1
ATOM 736 C CA . LEU A 1 95 ? 2.468 2.206 -17.262 1.00 78.88 95 LEU A CA 1
ATOM 737 C C . LEU A 1 95 ? 1.725 1.749 -16.004 1.00 78.88 95 LEU A C 1
ATOM 739 O O . LEU A 1 95 ? 1.105 2.564 -15.323 1.00 78.88 95 LEU A O 1
ATOM 743 N N . ASP A 1 96 ? 1.815 0.459 -15.681 1.00 85.94 96 ASP A N 1
ATOM 744 C CA . ASP A 1 96 ? 1.102 -0.114 -14.549 1.00 85.94 96 ASP A CA 1
ATOM 745 C C . ASP A 1 96 ? 1.782 0.192 -13.213 1.00 85.94 96 ASP A C 1
ATOM 747 O O . ASP A 1 96 ? 3.003 0.107 -13.054 1.00 85.94 96 ASP A O 1
ATOM 751 N N . LYS A 1 97 ? 0.945 0.509 -12.226 1.00 90.81 97 LYS A N 1
ATOM 752 C CA . LYS A 1 97 ? 1.331 0.680 -10.826 1.00 90.81 97 LYS A CA 1
ATOM 753 C C . LYS A 1 97 ? 0.922 -0.552 -10.032 1.00 90.81 97 LYS A C 1
ATOM 755 O O . LYS A 1 97 ? -0.151 -1.116 -10.250 1.00 90.81 97 LYS A O 1
ATOM 760 N N . MET A 1 98 ? 1.759 -0.936 -9.077 1.00 90.69 98 MET A N 1
ATOM 761 C CA . MET A 1 98 ? 1.438 -1.982 -8.111 1.00 90.69 98 MET A CA 1
ATOM 762 C C . MET A 1 98 ? 0.982 -1.342 -6.799 1.00 90.69 98 MET A C 1
ATOM 764 O O . MET A 1 98 ? 1.624 -0.422 -6.297 1.00 90.69 98 MET A O 1
ATOM 768 N N . TYR A 1 99 ? -0.112 -1.857 -6.240 1.00 93.62 99 TYR A N 1
ATOM 769 C CA . TYR A 1 99 ? -0.726 -1.356 -5.015 1.00 93.62 99 TYR A CA 1
ATOM 770 C C . TYR A 1 99 ? -0.665 -2.433 -3.934 1.00 93.62 99 TYR A C 1
ATOM 772 O O . TYR A 1 99 ? -1.203 -3.531 -4.094 1.00 93.62 99 TYR A O 1
ATOM 780 N N . LEU A 1 100 ? 0.003 -2.118 -2.829 1.00 93.06 100 LEU A N 1
ATOM 781 C CA . LEU A 1 100 ? 0.166 -3.008 -1.685 1.00 93.06 100 LEU A CA 1
ATOM 782 C C . LEU A 1 100 ? -0.471 -2.381 -0.453 1.00 93.06 100 LEU A C 1
ATOM 784 O O . LEU A 1 100 ? -0.410 -1.168 -0.268 1.00 93.06 100 LEU A O 1
ATOM 788 N N . CYS A 1 101 ? -1.029 -3.214 0.416 1.00 92.31 101 CYS A N 1
ATOM 789 C CA . CYS A 1 101 ? -1.401 -2.808 1.765 1.00 92.31 101 CYS A CA 1
ATOM 790 C C . CYS A 1 101 ? -0.359 -3.355 2.730 1.00 92.31 101 CYS A C 1
ATOM 792 O O . CYS A 1 101 ? -0.110 -4.558 2.728 1.00 92.31 101 CYS A O 1
ATOM 794 N N . ILE A 1 102 ? 0.217 -2.503 3.572 1.00 89.44 102 ILE A N 1
ATOM 795 C CA . ILE A 1 102 ? 1.024 -2.959 4.699 1.00 89.44 102 ILE A CA 1
ATOM 796 C C . ILE A 1 102 ? 0.058 -3.425 5.795 1.00 89.44 102 ILE A C 1
ATOM 798 O O . ILE A 1 102 ? -0.776 -2.628 6.234 1.00 89.44 102 ILE A O 1
ATOM 802 N N . PRO A 1 103 ? 0.090 -4.709 6.191 1.00 85.50 103 PRO A N 1
ATOM 803 C CA . PRO A 1 103 ? -0.792 -5.225 7.227 1.00 85.50 103 PRO A CA 1
ATOM 804 C C . PRO A 1 103 ? -0.326 -4.787 8.617 1.00 85.50 103 PRO A C 1
ATOM 806 O O . PRO A 1 103 ? 0.857 -4.876 8.951 1.00 85.50 103 PRO A O 1
ATOM 809 N N . HIS A 1 104 ? -1.277 -4.374 9.457 1.00 84.50 104 HIS A N 1
ATOM 810 C CA . HIS A 1 104 ? -1.022 -4.154 10.877 1.00 84.50 104 HIS A CA 1
ATOM 811 C C . HIS A 1 104 ? -0.608 -5.476 11.552 1.00 84.50 104 HIS A C 1
ATOM 813 O O . HIS A 1 104 ? -1.111 -6.543 11.196 1.00 84.50 104 HIS A O 1
ATOM 819 N N . TRP A 1 105 ? 0.264 -5.430 12.567 1.00 80.12 105 TRP A N 1
ATOM 820 C CA . TRP A 1 105 ? 0.727 -6.638 13.278 1.00 80.12 105 TRP A CA 1
ATOM 821 C C . TRP A 1 105 ? -0.428 -7.459 13.871 1.00 80.12 105 TRP A C 1
ATOM 823 O O . TRP A 1 105 ? -0.393 -8.684 13.847 1.00 80.12 105 TRP A O 1
ATOM 833 N N . ASN A 1 106 ? -1.489 -6.784 14.323 1.00 81.88 106 ASN A N 1
ATOM 834 C CA . ASN A 1 106 ? -2.715 -7.398 14.845 1.00 81.88 106 ASN A CA 1
ATOM 835 C C . ASN A 1 106 ? -3.817 -7.613 13.778 1.00 81.88 106 ASN A C 1
ATOM 837 O O . ASN A 1 106 ? -5.000 -7.755 14.100 1.00 81.88 106 ASN A O 1
ATOM 841 N N . SER A 1 107 ? -3.482 -7.551 12.487 1.00 85.56 107 SER A N 1
ATOM 842 C CA . SER A 1 107 ? -4.427 -7.896 11.419 1.00 85.56 107 SER A CA 1
ATOM 843 C C . SER A 1 107 ? -4.801 -9.377 11.469 1.00 85.56 107 SER A C 1
ATOM 845 O O . SER A 1 107 ? -4.010 -10.228 11.875 1.00 85.56 107 SER A O 1
ATOM 847 N N . LYS A 1 108 ? -6.023 -9.700 11.029 1.00 89.25 108 LYS A N 1
ATOM 848 C CA . LYS A 1 108 ? -6.489 -11.091 10.934 1.00 89.25 108 LYS A CA 1
ATOM 849 C C . LYS A 1 108 ? -5.592 -11.898 9.989 1.00 89.25 108 LYS A C 1
ATOM 851 O O . LYS A 1 108 ? -5.084 -11.349 9.012 1.00 89.25 108 LYS A O 1
ATOM 856 N N . LYS A 1 109 ? -5.478 -13.210 10.231 1.00 89.88 109 LYS A N 1
ATOM 857 C CA . LYS A 1 109 ? -4.690 -14.139 9.396 1.00 89.88 109 LYS A CA 1
ATOM 858 C C . LYS A 1 109 ? -5.004 -14.000 7.902 1.00 89.88 109 LYS A C 1
ATOM 860 O O . LYS A 1 109 ? -4.089 -13.961 7.099 1.00 89.88 109 LYS A O 1
ATOM 865 N N . GLU A 1 110 ? -6.275 -13.841 7.548 1.00 93.62 110 GLU A N 1
ATOM 866 C CA . GLU A 1 110 ? -6.712 -13.658 6.158 1.00 93.62 110 GLU A CA 1
ATOM 867 C C . GLU A 1 110 ? -6.006 -12.487 5.449 1.00 93.62 110 GLU A C 1
ATOM 869 O O . GLU A 1 110 ? -5.600 -12.613 4.300 1.00 93.62 110 GLU A O 1
ATOM 874 N N . ILE A 1 111 ? -5.787 -11.363 6.136 1.00 91.38 111 ILE A N 1
ATOM 875 C CA . ILE A 1 111 ? -5.082 -10.205 5.563 1.00 91.38 111 ILE A CA 1
ATOM 876 C C . ILE A 1 111 ? -3.598 -10.522 5.364 1.00 91.38 111 ILE A C 1
ATOM 878 O O . ILE A 1 111 ? -3.008 -10.126 4.359 1.00 91.38 111 ILE A O 1
ATOM 882 N N . TRP A 1 112 ? -2.999 -11.254 6.303 1.00 90.12 112 TRP A N 1
ATOM 883 C CA . TRP A 1 112 ? -1.624 -11.730 6.178 1.00 90.12 112 TRP A CA 1
ATOM 884 C C . TRP A 1 112 ? -1.459 -12.722 5.027 1.00 90.12 112 TRP A C 1
ATOM 886 O O . TRP A 1 112 ? -0.477 -12.625 4.298 1.00 90.12 112 TRP A O 1
ATOM 896 N N . ASP A 1 113 ? -2.428 -13.614 4.821 1.00 92.19 113 ASP A N 1
ATOM 897 C CA . ASP A 1 113 ? -2.432 -14.572 3.712 1.00 92.19 113 ASP A CA 1
ATOM 898 C C . ASP A 1 113 ? -2.538 -13.845 2.360 1.00 92.19 113 ASP A C 1
ATOM 900 O O . ASP A 1 113 ? -1.775 -14.133 1.437 1.00 92.19 113 ASP A O 1
ATOM 904 N N . LEU A 1 114 ? -3.423 -12.843 2.253 1.00 91.81 114 LEU A N 1
ATOM 905 C CA . LEU A 1 114 ? -3.536 -11.997 1.059 1.00 91.81 114 LEU A CA 1
ATOM 906 C C . LEU A 1 114 ? -2.232 -11.240 0.778 1.00 91.81 114 LEU A C 1
ATOM 908 O O . LEU A 1 114 ? -1.746 -11.234 -0.354 1.00 91.81 114 LEU A O 1
ATOM 912 N N . TYR A 1 115 ? -1.637 -10.636 1.811 1.00 90.50 115 TYR A N 1
ATOM 913 C CA . TYR A 1 115 ? -0.363 -9.933 1.692 1.00 90.50 115 TYR A CA 1
ATOM 914 C C . TYR A 1 115 ? 0.774 -10.871 1.265 1.00 90.50 115 TYR A C 1
ATOM 916 O O . TYR A 1 115 ? 1.527 -10.542 0.349 1.00 90.50 115 TYR A O 1
ATOM 924 N N . ALA A 1 116 ? 0.874 -12.059 1.866 1.00 89.81 116 ALA A N 1
ATOM 925 C CA . ALA A 1 116 ? 1.865 -13.067 1.498 1.00 89.81 116 ALA A CA 1
ATO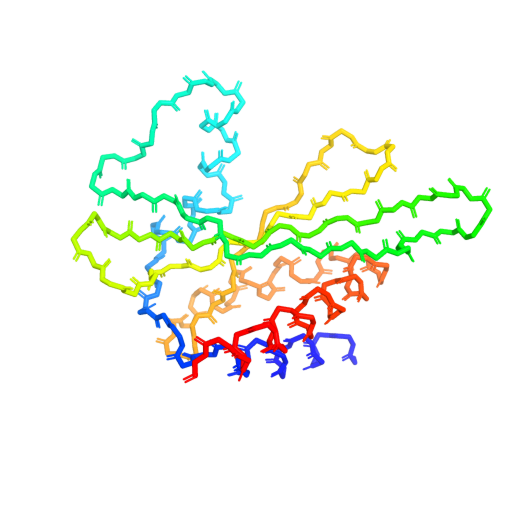M 926 C C . ALA A 1 116 ? 1.724 -13.493 0.029 1.00 89.81 116 ALA A C 1
ATOM 928 O O . ALA A 1 116 ? 2.720 -13.503 -0.696 1.00 89.81 116 ALA A O 1
ATOM 929 N N . GLY A 1 117 ? 0.493 -13.724 -0.440 1.00 90.62 117 GLY A N 1
ATOM 930 C CA . GLY A 1 117 ? 0.221 -14.029 -1.846 1.00 90.62 117 GLY A CA 1
ATOM 931 C C . GLY A 1 117 ? 0.680 -12.919 -2.800 1.00 90.62 117 GLY A C 1
ATOM 932 O O . GLY A 1 117 ? 1.254 -13.203 -3.851 1.00 90.62 117 GLY A O 1
ATOM 933 N N . GLN A 1 118 ? 0.520 -11.642 -2.424 1.00 88.25 118 GLN A N 1
ATOM 934 C CA . GLN A 1 118 ? 1.070 -10.528 -3.210 1.00 88.25 118 GLN A CA 1
ATOM 935 C C . GLN A 1 118 ? 2.608 -10.549 -3.254 1.00 88.25 118 GLN A C 1
ATOM 937 O O . GLN A 1 118 ? 3.197 -10.251 -4.295 1.00 88.25 118 GLN A O 1
ATOM 942 N N . LEU A 1 119 ? 3.273 -10.904 -2.148 1.00 88.00 119 LEU A N 1
ATOM 943 C CA . LEU A 1 119 ? 4.737 -10.977 -2.077 1.00 88.00 119 LEU A CA 1
ATOM 944 C C . LEU A 1 119 ? 5.331 -12.136 -2.889 1.00 88.00 119 LEU A C 1
ATOM 946 O O . LEU A 1 119 ? 6.475 -12.037 -3.336 1.00 88.00 119 LEU A O 1
ATOM 950 N N . GLU A 1 120 ? 4.616 -13.250 -3.044 1.00 87.12 120 GLU A N 1
ATOM 951 C CA . GLU A 1 120 ? 5.090 -14.416 -3.806 1.00 87.12 120 GLU A CA 1
ATOM 952 C C . GLU A 1 120 ? 5.251 -14.104 -5.297 1.00 87.12 120 GLU A C 1
ATOM 954 O O . GLU A 1 120 ? 6.239 -14.512 -5.909 1.00 87.12 120 GLU A O 1
ATOM 959 N N . GLY A 1 121 ? 4.345 -13.299 -5.857 1.00 82.44 121 GLY A N 1
ATOM 960 C CA . GLY A 1 121 ? 4.395 -12.872 -7.257 1.00 82.44 121 GLY A CA 1
ATOM 961 C C . GLY A 1 121 ? 5.468 -11.823 -7.580 1.00 82.44 121 GLY A C 1
ATOM 962 O O . GLY A 1 121 ? 5.659 -11.490 -8.749 1.00 82.44 121 GLY A O 1
ATOM 963 N N . MET A 1 122 ? 6.176 -11.274 -6.584 1.00 85.62 122 MET A N 1
ATOM 964 C CA . MET A 1 122 ? 7.122 -10.175 -6.810 1.00 85.62 122 MET A CA 1
ATOM 965 C C . MET A 1 122 ? 8.497 -10.624 -7.311 1.00 85.62 122 MET A C 1
ATOM 967 O O . MET A 1 122 ? 9.167 -11.498 -6.738 1.00 85.62 122 MET A O 1
ATOM 971 N N . SER A 1 123 ? 8.991 -9.891 -8.313 1.00 85.62 123 SER A N 1
ATOM 972 C CA . SER A 1 123 ? 10.382 -9.973 -8.753 1.00 85.62 123 SER A CA 1
ATOM 973 C C . SER A 1 123 ? 11.349 -9.527 -7.648 1.00 85.62 123 SER A C 1
ATOM 975 O O . SER A 1 123 ? 10.989 -8.839 -6.690 1.00 85.62 123 SER A O 1
ATOM 977 N N . GLU A 1 124 ? 12.613 -9.932 -7.760 1.00 83.31 124 GLU A N 1
ATOM 978 C CA . GLU A 1 124 ? 13.639 -9.548 -6.786 1.00 83.31 124 GLU A CA 1
ATOM 979 C C . GLU A 1 124 ? 13.904 -8.036 -6.772 1.00 83.31 124 GLU A C 1
ATOM 981 O O . GLU A 1 124 ? 14.103 -7.467 -5.700 1.00 83.31 124 GLU A O 1
ATOM 986 N N . SER A 1 125 ? 13.859 -7.380 -7.937 1.00 82.12 125 SER A N 1
ATOM 987 C CA . SER A 1 125 ? 14.038 -5.925 -8.046 1.00 82.12 125 SER A CA 1
ATOM 988 C C . SER A 1 125 ? 12.967 -5.177 -7.252 1.00 82.12 125 SER A C 1
ATOM 990 O O . SER A 1 125 ? 13.283 -4.361 -6.388 1.00 82.12 125 SER A O 1
ATOM 992 N N . VAL A 1 126 ? 11.699 -5.548 -7.461 1.00 84.62 126 VAL A N 1
ATOM 993 C CA . VAL A 1 126 ? 10.555 -4.959 -6.755 1.00 84.62 126 VAL A CA 1
ATOM 994 C C . VAL A 1 126 ? 10.678 -5.183 -5.248 1.00 84.62 126 VAL A C 1
ATOM 996 O O . VAL A 1 126 ? 10.501 -4.249 -4.469 1.00 84.62 126 VAL A O 1
ATOM 999 N N . ALA A 1 127 ? 11.054 -6.393 -4.822 1.00 86.50 127 ALA A N 1
ATOM 1000 C CA . ALA A 1 127 ? 11.258 -6.701 -3.409 1.00 86.50 127 ALA A CA 1
ATOM 1001 C C . ALA A 1 127 ? 12.378 -5.853 -2.773 1.00 86.50 127 ALA A C 1
ATOM 1003 O O . ALA A 1 127 ? 12.214 -5.368 -1.655 1.00 86.50 127 ALA A O 1
ATOM 1004 N N . LYS A 1 128 ? 13.500 -5.631 -3.475 1.00 85.12 128 LYS A N 1
ATOM 1005 C CA . LYS A 1 128 ? 14.596 -4.764 -3.002 1.00 85.12 128 LYS A CA 1
ATOM 1006 C C . LYS A 1 128 ? 14.151 -3.309 -2.881 1.00 85.12 128 LYS A C 1
ATOM 1008 O O . LYS A 1 128 ? 14.414 -2.683 -1.855 1.00 85.12 128 LYS A O 1
ATOM 1013 N N . SER A 1 129 ? 13.441 -2.792 -3.884 1.00 85.12 129 SER A N 1
ATOM 1014 C CA . SER A 1 129 ? 12.859 -1.449 -3.820 1.00 85.12 129 SER A CA 1
ATOM 1015 C C . SER A 1 129 ? 11.894 -1.321 -2.644 1.00 85.12 129 SER A C 1
ATOM 1017 O O . SER A 1 129 ? 11.998 -0.352 -1.901 1.00 85.12 129 SER A O 1
ATOM 1019 N N . LEU A 1 130 ? 11.037 -2.324 -2.411 1.00 86.31 130 LEU A N 1
ATOM 1020 C CA . LEU A 1 130 ? 10.102 -2.354 -1.283 1.00 86.31 130 LEU A CA 1
ATOM 1021 C C . LEU A 1 130 ? 10.817 -2.294 0.069 1.00 86.31 130 LEU A C 1
ATOM 1023 O O . LEU A 1 130 ? 10.446 -1.484 0.914 1.00 86.31 130 LEU A O 1
ATOM 1027 N N . VAL A 1 131 ? 11.876 -3.085 0.264 1.00 86.69 131 VAL A N 1
ATOM 1028 C CA . VAL A 1 131 ? 12.696 -3.028 1.486 1.00 86.69 131 VAL A CA 1
ATOM 1029 C C . VAL A 1 131 ? 13.317 -1.642 1.672 1.00 86.69 131 VAL A C 1
ATOM 1031 O O . VAL A 1 131 ? 13.273 -1.096 2.775 1.00 86.69 131 VAL A O 1
ATOM 1034 N N . TRP A 1 132 ? 13.863 -1.043 0.611 1.00 84.75 132 TRP A N 1
ATOM 1035 C CA . TRP A 1 132 ? 14.445 0.300 0.669 1.00 84.75 132 TRP A CA 1
ATOM 1036 C C . TRP A 1 132 ? 13.405 1.373 1.007 1.00 84.75 132 TRP A C 1
ATOM 1038 O O . TRP A 1 132 ? 13.622 2.195 1.898 1.00 84.75 132 TRP A O 1
ATOM 1048 N N . GLY A 1 133 ? 12.255 1.341 0.331 1.00 86.19 133 GLY A N 1
ATOM 1049 C CA . GLY A 1 133 ? 11.145 2.258 0.563 1.00 86.19 133 GLY A CA 1
ATOM 1050 C C . GLY A 1 133 ? 10.619 2.160 1.990 1.00 86.19 133 GLY A C 1
ATOM 1051 O O . GLY A 1 133 ? 10.463 3.191 2.642 1.00 86.19 133 GLY A O 1
ATOM 1052 N N . LEU A 1 134 ? 10.421 0.940 2.502 1.00 85.56 134 LEU A N 1
ATOM 1053 C CA . LEU A 1 134 ? 10.023 0.695 3.892 1.00 85.56 134 LEU A CA 1
ATOM 1054 C C . LEU A 1 134 ? 11.078 1.211 4.882 1.00 85.56 134 LEU A C 1
ATOM 1056 O O . LEU A 1 134 ? 10.742 1.886 5.846 1.00 85.56 134 LEU A O 1
ATOM 1060 N N . SER A 1 135 ? 12.366 0.984 4.621 1.00 83.00 135 SER A N 1
ATOM 1061 C CA . SER A 1 135 ? 13.448 1.469 5.495 1.00 83.00 135 SER A CA 1
ATOM 1062 C C . SER A 1 135 ? 13.491 3.003 5.565 1.00 83.00 135 SER A C 1
ATOM 1064 O O . SER A 1 135 ? 13.581 3.589 6.644 1.00 83.00 135 SER A O 1
ATOM 1066 N N . LYS A 1 136 ? 13.385 3.672 4.409 1.00 81.62 136 LYS A N 1
ATOM 1067 C CA . LYS A 1 136 ? 13.328 5.140 4.303 1.00 81.62 136 LYS A CA 1
ATOM 1068 C C . LYS A 1 136 ? 12.109 5.715 5.016 1.00 81.62 136 LYS A C 1
ATOM 1070 O O . LYS A 1 136 ? 12.240 6.693 5.747 1.00 81.62 136 LYS A O 1
ATOM 1075 N N . SER A 1 137 ? 10.942 5.109 4.814 1.00 80.81 137 SER A N 1
ATOM 1076 C CA . SER A 1 137 ? 9.712 5.559 5.462 1.00 80.81 137 SER A CA 1
ATOM 1077 C C . SER A 1 137 ? 9.768 5.343 6.977 1.00 80.81 137 SER A C 1
ATOM 1079 O O . SER A 1 137 ? 9.407 6.253 7.713 1.00 80.81 137 SER A O 1
ATOM 1081 N N . ALA A 1 138 ? 10.338 4.235 7.467 1.00 79.81 138 ALA A N 1
ATOM 1082 C CA . ALA A 1 138 ? 10.509 3.991 8.902 1.00 79.81 138 ALA A CA 1
ATOM 1083 C C . ALA A 1 138 ? 11.397 5.068 9.534 1.00 79.81 138 ALA A C 1
ATOM 1085 O O . ALA A 1 138 ? 11.053 5.629 10.571 1.00 79.81 138 ALA A O 1
ATOM 1086 N N . SER A 1 139 ? 12.504 5.414 8.866 1.00 78.88 139 SER A N 1
ATOM 1087 C CA . SER A 1 139 ? 13.376 6.512 9.293 1.00 78.88 139 SER A CA 1
ATOM 1088 C C . SER A 1 139 ? 12.651 7.858 9.317 1.00 78.88 139 SER A C 1
ATOM 1090 O O . SER A 1 139 ? 12.897 8.653 10.217 1.00 78.88 139 SER A O 1
ATOM 1092 N N . PHE A 1 140 ? 11.783 8.133 8.341 1.00 74.31 140 PHE A N 1
ATOM 1093 C CA . PHE A 1 140 ? 11.003 9.370 8.308 1.00 74.31 140 PHE A CA 1
ATOM 1094 C C . PHE A 1 140 ? 10.011 9.439 9.477 1.00 74.31 140 PHE A C 1
ATOM 1096 O O . PHE A 1 140 ? 9.929 10.461 10.153 1.00 74.31 140 PHE A O 1
ATOM 1103 N N . PHE A 1 141 ? 9.301 8.348 9.770 1.00 70.69 141 PHE A N 1
ATOM 1104 C CA . PHE A 1 141 ? 8.379 8.296 10.907 1.00 70.69 141 PHE A CA 1
ATOM 1105 C C . PHE A 1 141 ? 9.082 8.375 12.263 1.00 70.69 141 PHE A C 1
ATOM 1107 O O . PHE A 1 141 ? 8.517 8.943 13.190 1.00 70.69 141 PHE A O 1
ATOM 1114 N N . ALA A 1 142 ? 10.299 7.842 12.384 1.00 73.38 142 ALA A N 1
ATOM 1115 C CA . ALA A 1 142 ? 11.087 7.923 13.613 1.00 73.38 142 ALA A CA 1
ATOM 1116 C C . ALA A 1 142 ? 11.625 9.335 13.910 1.00 73.38 142 ALA A C 1
ATOM 1118 O O . ALA A 1 142 ? 11.977 9.616 15.047 1.00 73.38 142 ALA A O 1
ATOM 1119 N N . GLN A 1 143 ? 11.729 10.208 12.904 1.00 68.56 143 GLN A N 1
ATOM 1120 C CA . GLN A 1 143 ? 12.199 11.591 13.077 1.00 68.56 143 GLN A CA 1
ATOM 1121 C C . GLN A 1 143 ? 11.067 12.582 13.374 1.00 68.56 143 GLN A C 1
ATOM 1123 O O . GLN A 1 143 ? 11.334 13.679 13.855 1.00 68.56 143 GLN A O 1
ATOM 1128 N N . ASN A 1 144 ? 9.825 12.220 13.044 1.00 60.56 144 ASN A N 1
ATOM 1129 C CA . ASN A 1 144 ? 8.656 13.100 13.134 1.00 60.56 144 ASN A CA 1
ATOM 1130 C C . ASN A 1 144 ? 7.656 12.683 14.233 1.00 60.56 144 ASN A C 1
ATOM 1132 O O . ASN A 1 144 ? 6.584 13.282 14.323 1.00 60.56 144 ASN A O 1
ATOM 1136 N N . ASN A 1 145 ? 7.994 11.672 15.040 1.00 52.72 145 ASN A N 1
ATOM 1137 C CA . ASN A 1 145 ? 7.317 11.298 16.289 1.00 52.72 145 ASN A CA 1
ATOM 1138 C C . ASN A 1 145 ? 8.273 11.507 17.464 1.00 52.72 145 ASN A C 1
ATOM 1140 O O . ASN A 1 145 ? 7.772 11.837 18.559 1.00 52.72 145 ASN A O 1
#

Solvent-accessible surface area (backbone atoms only — not comparable to full-atom values): 8102 Å² total; per-residue (Å²): 113,74,67,60,55,43,52,56,53,44,55,75,55,31,88,67,46,44,70,43,47,74,66,57,46,47,33,49,43,48,47,49,58,55,28,64,78,67,72,52,77,73,62,86,68,43,44,78,44,84,71,51,74,36,75,40,84,48,48,62,84,91,68,78,26,39,26,37,34,40,35,32,30,36,20,44,70,88,51,92,45,25,34,39,39,28,37,40,38,38,42,60,94,54,91,70,68,48,47,38,53,59,67,32,73,81,34,55,67,69,58,53,52,53,45,49,56,58,57,70,76,51,53,69,65,58,51,52,44,50,47,50,36,51,53,53,48,51,55,52,55,68,73,76,109